Protein AF-A0A847DSP2-F1 (afdb_monomer_lite)

Foldseek 3Di:
DDDDDDDDDPDPPPPPDPPCPPPPDDDDPPDDDPDDPVVVVVVVVVCVVVVNDDDPPDPDPPVPRDDDDDPDDPVVVVVVVVVCVVVVVDDPPPPPPDDDPVVVVVVVVVVVVPPPDD

Secondary structure (DSSP, 8-state):
------------------------PPP-------S-HHHHHHHHHHHHHTT-SPPTT-----TTPPPPPPSS-HHHHHHHHHHHHHTT-------------HHHHHHHHHHHHSS---

Radius of gyration: 29.97 Å; chains: 1; bounding box: 91×5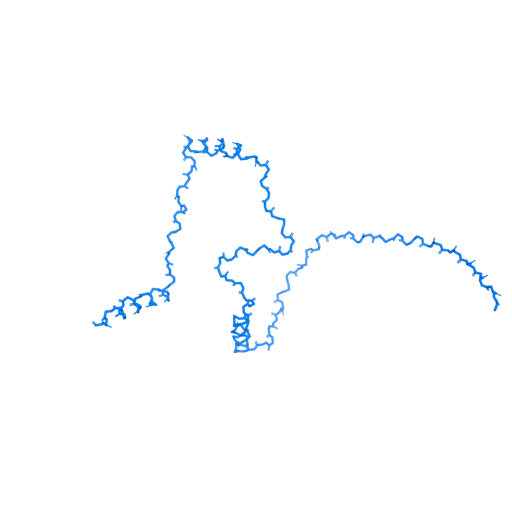4×52 Å

pLDDT: mean 70.97, std 17.53, range [35.81, 96.44]

Structure (mmCIF, N/CA/C/O backbone):
data_AF-A0A847DSP2-F1
#
_entry.id   AF-A0A847DSP2-F1
#
loop_
_atom_site.group_PDB
_atom_site.id
_atom_site.type_symbol
_atom_site.label_atom_id
_atom_site.label_alt_id
_atom_site.label_comp_id
_atom_site.label_asym_id
_atom_site.label_entity_id
_atom_site.label_seq_id
_atom_site.pdbx_PDB_ins_code
_atom_site.Cartn_x
_atom_site.Cartn_y
_atom_site.Cartn_z
_atom_site.occupancy
_atom_site.B_iso_or_equiv
_atom_site.auth_seq_id
_atom_site.auth_comp_id
_atom_site.auth_asym_id
_atom_site.auth_atom_id
_atom_site.pdbx_PDB_model_num
ATOM 1 N N . MET A 1 1 ? -61.237 -9.492 -20.340 1.00 35.81 1 MET A N 1
ATOM 2 C CA . MET A 1 1 ? -61.090 -9.392 -21.809 1.00 35.81 1 MET A CA 1
ATOM 3 C C . MET A 1 1 ? -60.628 -7.977 -22.138 1.00 35.81 1 MET A C 1
ATOM 5 O O . MET A 1 1 ? -61.313 -7.077 -21.692 1.00 35.81 1 MET A O 1
ATOM 9 N N . LYS A 1 2 ? -59.460 -7.858 -22.804 1.00 39.78 2 LYS A N 1
ATOM 10 C CA . LYS A 1 2 ? -58.883 -6.770 -23.648 1.00 39.78 2 LYS A CA 1
ATOM 11 C C . LYS A 1 2 ? -59.365 -5.323 -23.379 1.00 39.78 2 LYS A C 1
ATOM 13 O O . LYS A 1 2 ? -60.558 -5.089 -23.418 1.00 39.78 2 LYS A O 1
ATOM 18 N N . SER A 1 3 ? -58.517 -4.317 -23.142 1.00 40.38 3 SER A N 1
ATOM 19 C CA . SER A 1 3 ? -57.449 -3.784 -24.025 1.00 40.38 3 SER A CA 1
ATOM 20 C C . SER A 1 3 ? -56.572 -2.787 -23.234 1.00 40.38 3 SER A C 1
ATOM 22 O O . SER A 1 3 ? -57.112 -1.908 -22.574 1.00 40.38 3 SER A O 1
ATOM 24 N N . ILE A 1 4 ? -55.254 -2.958 -23.092 1.00 48.03 4 ILE A N 1
ATOM 25 C CA . ILE A 1 4 ? -54.173 -2.431 -23.956 1.00 48.03 4 ILE A CA 1
ATOM 26 C C . ILE A 1 4 ? -54.480 -1.059 -24.579 1.00 48.03 4 ILE A C 1
ATOM 28 O O . ILE A 1 4 ? -55.178 -0.981 -25.585 1.00 48.03 4 ILE A O 1
ATOM 32 N N . ALA A 1 5 ? -53.850 -0.012 -24.044 1.00 46.50 5 ALA A N 1
ATOM 33 C CA . ALA A 1 5 ? -53.480 1.178 -24.802 1.00 46.50 5 ALA A CA 1
ATOM 34 C C . ALA A 1 5 ? -52.052 1.578 -24.403 1.00 46.50 5 ALA A C 1
ATOM 36 O O . ALA A 1 5 ? -51.804 2.052 -23.297 1.00 46.50 5 ALA A O 1
ATOM 37 N N . LEU A 1 6 ? -51.110 1.302 -25.308 1.00 42.44 6 LEU A N 1
ATOM 38 C CA . LEU A 1 6 ? -49.758 1.841 -25.292 1.00 42.44 6 LEU A CA 1
ATOM 39 C C . LEU A 1 6 ? -49.822 3.344 -25.588 1.00 42.44 6 LEU A C 1
ATOM 41 O O . LEU A 1 6 ? -50.365 3.737 -26.618 1.00 42.44 6 LEU A O 1
ATOM 45 N N . SER A 1 7 ? -49.143 4.158 -24.787 1.00 43.44 7 SER A N 1
ATOM 46 C CA . SER A 1 7 ? -48.523 5.386 -25.286 1.00 43.44 7 SER A CA 1
ATOM 4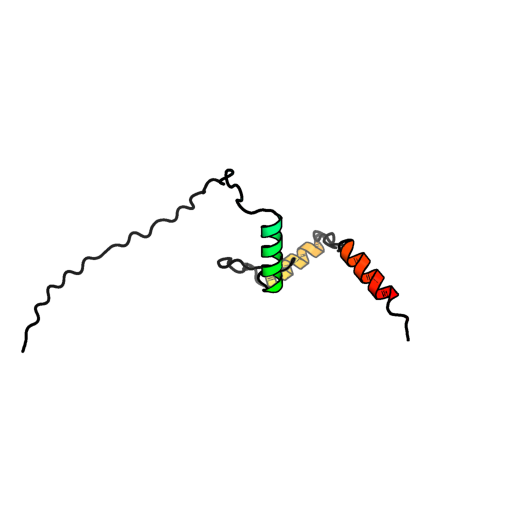7 C C . SER A 1 7 ? -47.041 5.346 -24.933 1.00 43.44 7 SER A C 1
ATOM 49 O O . SER A 1 7 ? -46.644 5.483 -23.777 1.00 43.44 7 SER A O 1
ATOM 51 N N . LEU A 1 8 ? -46.249 5.066 -25.963 1.00 48.03 8 LEU A N 1
ATOM 52 C CA . LEU A 1 8 ? -44.799 4.987 -25.974 1.00 48.03 8 LEU A CA 1
ATOM 53 C C . LEU A 1 8 ? -44.237 6.414 -26.061 1.00 48.03 8 LEU A C 1
ATOM 55 O O . LEU A 1 8 ? -44.275 7.029 -27.123 1.00 48.03 8 LEU A O 1
ATOM 59 N N . SER A 1 9 ? -43.707 6.943 -24.961 1.00 46.25 9 SER A N 1
ATOM 60 C CA . SER A 1 9 ? -42.847 8.129 -24.993 1.00 46.25 9 SER A CA 1
ATOM 61 C C . SER A 1 9 ? -41.468 7.721 -24.500 1.00 46.25 9 SER A C 1
ATOM 63 O O . SER A 1 9 ? -41.197 7.682 -23.303 1.00 46.25 9 SER A O 1
ATOM 65 N N . ALA A 1 10 ? -40.606 7.357 -25.449 1.00 56.00 10 ALA A N 1
ATOM 66 C CA . ALA A 1 10 ? -39.188 7.157 -25.205 1.00 56.00 10 ALA A CA 1
ATOM 67 C C . ALA A 1 10 ? -38.543 8.526 -24.946 1.00 56.00 10 ALA A C 1
ATOM 69 O O . ALA A 1 10 ? -38.163 9.236 -25.876 1.00 56.00 10 ALA A O 1
ATOM 70 N N . LEU A 1 11 ? -38.461 8.918 -23.676 1.00 46.28 11 LEU A N 1
ATOM 71 C CA . LEU A 1 11 ? -37.652 10.052 -23.256 1.00 46.28 11 LEU A CA 1
ATOM 72 C C . LEU A 1 11 ? -36.197 9.575 -23.196 1.00 46.28 11 LEU A C 1
ATOM 74 O O . LEU A 1 11 ? -35.820 8.839 -22.285 1.00 46.28 11 LEU A O 1
ATOM 78 N N . LEU A 1 12 ? -35.395 9.956 -24.194 1.00 52.62 12 LEU A N 1
ATOM 79 C CA . LEU A 1 12 ? -33.940 9.816 -24.143 1.00 52.62 12 LEU A CA 1
ATOM 80 C C . LEU A 1 12 ? -33.431 10.634 -22.949 1.00 52.62 12 LEU A C 1
ATOM 82 O O . LEU A 1 12 ? -33.258 11.848 -23.035 1.00 52.62 12 LEU A O 1
ATOM 86 N N . MET A 1 13 ? -33.199 9.970 -21.821 1.00 54.75 13 MET A N 1
ATOM 87 C CA . MET A 1 13 ? -32.365 10.522 -20.764 1.00 54.75 13 MET A CA 1
ATOM 88 C C . MET A 1 13 ? -30.922 10.424 -21.243 1.00 54.75 13 MET A C 1
ATOM 90 O O . MET A 1 13 ? -30.269 9.395 -21.089 1.00 54.75 13 MET A O 1
ATOM 94 N N . THR A 1 14 ? -30.435 11.501 -21.859 1.00 60.06 14 THR A N 1
ATOM 95 C CA . THR A 1 14 ? -28.998 11.760 -21.934 1.00 60.06 14 THR A CA 1
ATOM 96 C C . THR A 1 14 ? -28.500 11.839 -20.498 1.00 60.06 14 THR A C 1
ATOM 98 O O . THR A 1 14 ? -28.642 12.857 -19.824 1.00 60.06 14 THR A O 1
ATOM 101 N N . THR A 1 15 ? -27.954 10.736 -19.998 1.00 64.38 15 THR A N 1
ATOM 102 C CA . THR A 1 15 ? -27.152 10.754 -18.784 1.00 64.38 15 THR A CA 1
ATOM 103 C C . THR A 1 15 ? -25.857 11.459 -19.152 1.00 64.38 15 THR A C 1
ATOM 105 O O . THR A 1 15 ? -24.968 10.859 -19.759 1.00 64.38 15 THR A O 1
ATOM 108 N N . ALA A 1 16 ? -25.769 12.754 -18.855 1.00 57.00 16 ALA A N 1
ATOM 109 C CA . ALA A 1 16 ? -24.486 13.433 -18.845 1.00 57.00 16 ALA A CA 1
ATOM 110 C C . ALA A 1 16 ? -23.591 12.666 -17.863 1.00 57.00 16 ALA A C 1
ATOM 112 O O . ALA A 1 16 ? -23.893 12.592 -16.672 1.00 57.00 16 ALA A O 1
ATOM 113 N N . LEU A 1 17 ? -22.542 12.023 -18.378 1.00 63.19 17 LEU A N 1
ATOM 114 C CA . LEU A 1 17 ? -21.499 11.453 -17.536 1.00 63.19 17 LEU A CA 1
ATOM 115 C C . LEU A 1 17 ? -20.930 12.617 -16.714 1.00 63.19 17 LEU A C 1
ATOM 117 O O . LEU A 1 17 ? -20.529 13.614 -17.323 1.00 63.19 17 LEU A O 1
ATOM 121 N N . PRO A 1 18 ? -20.910 12.558 -15.371 1.00 60.03 18 PRO A N 1
ATOM 122 C CA . PRO A 1 18 ? -20.168 13.548 -14.619 1.00 60.03 18 PRO A CA 1
ATOM 123 C C . PRO A 1 18 ? -18.704 13.414 -15.032 1.00 60.03 18 PRO A C 1
ATOM 125 O O . PRO A 1 18 ? -18.091 12.356 -14.886 1.00 60.03 18 PRO A O 1
ATOM 128 N N . SER A 1 19 ? -18.155 14.484 -15.596 1.00 59.41 19 SER A N 1
ATOM 129 C CA . SER A 1 19 ? -16.719 14.642 -15.749 1.00 59.41 19 SER A CA 1
ATOM 130 C C . SER A 1 19 ? -16.110 14.535 -14.353 1.00 59.41 19 SER A C 1
ATOM 132 O O . SER A 1 19 ? -16.250 15.459 -13.555 1.00 59.41 19 SER A O 1
ATOM 134 N N . VAL A 1 20 ? -15.455 13.418 -14.033 1.00 62.69 20 VAL A N 1
ATOM 135 C CA . VAL A 1 20 ? -14.575 13.352 -12.863 1.00 62.69 20 VAL A CA 1
ATOM 136 C C . VAL A 1 20 ? -13.334 14.162 -13.226 1.00 62.69 20 VAL A C 1
ATOM 138 O O . VAL A 1 20 ? -12.327 13.633 -13.690 1.00 62.69 20 VAL A O 1
ATOM 141 N N . ALA A 1 21 ? -13.435 15.485 -13.097 1.00 63.94 21 ALA A N 1
ATOM 142 C CA . ALA A 1 21 ? -12.257 16.294 -12.850 1.00 63.94 21 ALA A CA 1
ATOM 143 C C . ALA A 1 21 ? -11.720 15.817 -11.499 1.00 63.94 21 ALA A C 1
ATOM 145 O O . ALA A 1 21 ? -12.491 15.737 -10.545 1.00 63.94 21 ALA A O 1
ATOM 146 N N . GLY A 1 22 ? -10.448 15.420 -11.433 1.00 57.94 22 GLY A N 1
ATOM 147 C CA . GLY A 1 22 ? -9.818 15.039 -10.174 1.00 57.94 22 GLY A CA 1
ATOM 148 C C . GLY A 1 22 ? -9.887 16.218 -9.211 1.00 57.94 22 GLY A C 1
ATOM 149 O O . GLY A 1 22 ? -9.072 17.133 -9.297 1.00 57.94 22 GLY A O 1
ATOM 150 N N . GLU A 1 23 ? -10.904 16.231 -8.355 1.00 67.38 23 GLU A N 1
ATOM 151 C CA . GLU A 1 23 ? -11.031 17.200 -7.283 1.00 67.38 23 GLU A CA 1
ATOM 152 C C . GLU A 1 23 ? -9.891 16.920 -6.312 1.00 67.38 23 GLU A C 1
ATOM 154 O O . GLU A 1 23 ? -9.789 15.837 -5.732 1.00 67.38 23 GLU A O 1
ATOM 159 N N . ILE A 1 24 ? -8.984 17.886 -6.186 1.00 72.38 24 ILE A N 1
ATOM 160 C CA . ILE A 1 24 ? -7.990 17.875 -5.122 1.00 72.38 24 ILE A CA 1
ATOM 161 C C . ILE A 1 24 ? -8.773 18.157 -3.843 1.00 72.38 24 ILE A C 1
ATOM 163 O O . ILE A 1 24 ? -9.018 19.314 -3.505 1.00 72.38 24 ILE A O 1
ATOM 167 N N . VAL A 1 25 ? -9.214 17.091 -3.174 1.00 78.38 25 VAL A N 1
ATOM 168 C CA . VAL A 1 25 ? -9.824 17.178 -1.848 1.00 78.38 25 VAL A CA 1
ATOM 169 C C . VAL A 1 25 ? -8.739 17.685 -0.895 1.00 78.38 25 VAL A C 1
ATOM 171 O O . VAL A 1 25 ? -7.697 17.031 -0.770 1.00 78.38 25 VAL A O 1
ATOM 174 N N . PRO A 1 26 ? -8.921 18.853 -0.254 1.00 79.69 26 PRO A N 1
ATOM 175 C CA . PRO A 1 26 ? -7.980 19.340 0.741 1.00 79.69 26 PRO A CA 1
ATOM 176 C C . PRO A 1 26 ? -7.835 18.309 1.860 1.00 79.69 26 PRO A C 1
ATOM 178 O O . PRO A 1 26 ? -8.822 17.721 2.301 1.00 79.69 26 PRO A O 1
ATOM 181 N N . PHE A 1 27 ? -6.605 18.081 2.313 1.00 79.88 27 PHE A N 1
ATOM 182 C CA . PHE A 1 27 ? -6.365 17.232 3.474 1.00 79.88 27 PHE A CA 1
ATOM 183 C C . PHE A 1 27 ? -7.016 17.873 4.707 1.00 79.88 27 PHE A C 1
ATOM 185 O O . PHE A 1 27 ? -6.689 19.009 5.047 1.00 79.88 27 PHE A O 1
ATOM 192 N N . ASP A 1 28 ? -7.937 17.153 5.348 1.00 83.62 28 ASP A N 1
ATOM 193 C CA . ASP A 1 28 ? -8.570 17.585 6.593 1.00 83.62 28 ASP A CA 1
ATOM 194 C C . ASP A 1 28 ? -7.630 17.298 7.773 1.00 83.62 28 ASP A C 1
ATOM 196 O O . ASP A 1 28 ? -7.389 16.142 8.130 1.00 83.62 28 ASP A O 1
ATOM 200 N N . ASP A 1 29 ? -7.074 18.355 8.365 1.00 83.31 29 ASP A N 1
ATOM 201 C CA . ASP A 1 29 ? -6.192 18.276 9.531 1.00 83.31 29 ASP A CA 1
ATOM 202 C C . ASP A 1 29 ? -6.953 18.316 10.871 1.00 83.31 29 ASP A C 1
ATOM 204 O O . ASP A 1 29 ? -6.339 18.197 11.935 1.00 83.31 29 ASP A O 1
ATOM 208 N N . HIS A 1 30 ? -8.286 18.423 10.843 1.00 86.19 30 HIS A N 1
ATOM 209 C CA . HIS A 1 30 ? -9.130 18.514 12.035 1.00 86.19 30 HIS A CA 1
ATOM 210 C C . HIS A 1 30 ? -9.640 17.162 12.544 1.00 86.19 30 HIS A C 1
ATOM 212 O O . HIS A 1 30 ? -10.391 17.111 13.524 1.00 86.19 30 HIS A O 1
ATOM 218 N N . PHE A 1 31 ? -9.234 16.048 11.931 1.00 86.44 31 PHE A N 1
ATOM 219 C CA . PHE A 1 31 ? -9.616 14.728 12.419 1.00 86.44 31 PHE A CA 1
ATOM 220 C C . PHE A 1 31 ? -9.016 14.448 13.807 1.00 86.44 31 PHE A C 1
ATOM 222 O O . PHE A 1 31 ? -7.803 14.323 13.980 1.00 86.44 31 PHE A O 1
ATOM 229 N N . VAL A 1 32 ? -9.889 14.266 14.799 1.00 88.06 32 VAL A N 1
ATOM 230 C CA . VAL A 1 32 ? -9.521 13.817 16.146 1.00 88.06 32 VAL A CA 1
ATOM 231 C C . VAL A 1 32 ? -10.168 12.462 16.408 1.00 88.06 32 VAL A C 1
ATOM 233 O O . VAL A 1 32 ? -11.388 12.318 16.356 1.00 88.06 32 VAL A O 1
ATOM 236 N N . SER A 1 33 ? -9.348 11.454 16.715 1.00 87.50 33 SER A N 1
ATOM 237 C CA . SER A 1 33 ? -9.845 10.126 17.085 1.00 87.50 33 SER A CA 1
ATOM 238 C C . SER A 1 33 ? -10.641 10.185 18.390 1.00 87.50 33 SER A C 1
ATOM 240 O O . SER A 1 33 ? -10.182 10.741 19.386 1.00 87.50 33 SER A O 1
ATOM 242 N N . THR A 1 34 ? -11.805 9.538 18.410 1.00 94.88 34 THR A N 1
ATOM 243 C CA . THR A 1 34 ? -12.625 9.348 19.618 1.00 94.88 34 THR A CA 1
ATOM 244 C C . THR A 1 34 ? -12.247 8.091 20.406 1.00 94.88 34 THR A C 1
ATOM 246 O O . THR A 1 34 ? -12.767 7.876 21.499 1.00 94.88 34 THR A O 1
ATOM 249 N N . ARG A 1 35 ? -11.348 7.251 19.869 1.00 95.00 35 ARG A N 1
ATOM 250 C CA . ARG A 1 35 ? -10.904 5.997 20.492 1.00 95.00 35 ARG A CA 1
ATOM 251 C C . ARG A 1 35 ? -9.677 6.205 21.363 1.00 95.00 35 ARG A C 1
ATOM 253 O O . ARG A 1 35 ? -8.727 6.896 20.987 1.00 95.00 35 ARG A O 1
ATOM 260 N N . THR A 1 36 ? -9.658 5.520 22.498 1.00 96.38 36 THR A N 1
ATOM 261 C CA . THR A 1 36 ? -8.475 5.421 23.349 1.00 96.38 36 THR A CA 1
ATOM 262 C C . THR A 1 36 ? -7.400 4.562 22.686 1.00 96.38 36 THR A C 1
ATOM 264 O O . THR A 1 36 ? -7.673 3.671 21.879 1.00 96.38 36 THR A O 1
ATOM 267 N N . ARG A 1 37 ? -6.141 4.768 23.085 1.00 94.31 37 ARG A N 1
ATOM 268 C CA . ARG A 1 37 ? -5.026 3.942 22.603 1.00 94.31 37 ARG A CA 1
ATOM 269 C C . ARG A 1 37 ? -5.229 2.456 22.914 1.00 94.31 37 ARG A C 1
ATOM 271 O O . ARG A 1 37 ? -4.864 1.622 22.097 1.00 94.31 37 ARG A O 1
ATOM 278 N N . ALA A 1 38 ? -5.806 2.132 24.072 1.00 95.44 38 ALA A N 1
ATOM 279 C CA . ALA A 1 38 ? -6.068 0.751 24.473 1.00 95.44 38 ALA A CA 1
ATOM 280 C C . ALA A 1 38 ? -7.063 0.063 23.526 1.00 95.44 38 ALA A C 1
ATOM 282 O O . ALA A 1 38 ? -6.814 -1.058 23.090 1.00 95.44 38 ALA A O 1
ATOM 283 N N . GLU A 1 39 ? -8.138 0.756 23.153 1.00 95.44 39 GLU A N 1
ATOM 284 C CA . GLU A 1 39 ? -9.133 0.242 22.206 1.00 95.44 39 GLU A CA 1
ATOM 285 C C . GLU A 1 39 ? -8.535 0.031 20.816 1.00 95.44 39 GLU A C 1
ATOM 287 O O . GLU A 1 39 ? -8.738 -1.023 20.220 1.00 95.44 39 GLU A O 1
ATOM 292 N N . VAL A 1 40 ? -7.735 0.984 20.325 1.00 96.44 40 VAL A N 1
ATOM 293 C CA . VAL A 1 40 ? -7.053 0.843 19.028 1.00 96.44 40 VAL A CA 1
ATOM 294 C C . VAL A 1 40 ? -6.111 -0.364 19.035 1.00 96.44 40 VAL A C 1
ATOM 296 O O . VAL A 1 40 ? -6.087 -1.132 18.080 1.00 96.44 40 VAL A O 1
ATOM 299 N N . MET A 1 41 ? -5.355 -0.581 20.115 1.00 95.19 41 MET A N 1
ATOM 300 C CA . MET A 1 41 ? -4.463 -1.744 20.211 1.00 95.19 41 MET A CA 1
ATOM 301 C C . MET A 1 41 ? -5.235 -3.069 20.237 1.00 95.19 41 MET A C 1
ATOM 303 O O . MET A 1 41 ? -4.792 -4.041 19.626 1.00 95.19 41 MET A O 1
ATOM 307 N N . ALA A 1 42 ? -6.385 -3.112 20.913 1.00 95.50 42 ALA A N 1
ATOM 308 C CA . ALA A 1 42 ? -7.244 -4.293 20.925 1.00 95.50 42 ALA A CA 1
ATOM 309 C C . ALA A 1 42 ? -7.801 -4.603 19.524 1.00 95.50 42 ALA A C 1
ATOM 311 O O . ALA A 1 42 ? -7.797 -5.757 19.100 1.00 95.50 42 ALA A O 1
ATOM 312 N N . GLU A 1 43 ? -8.219 -3.575 18.785 1.00 94.25 43 GLU A N 1
ATOM 313 C CA . GLU A 1 43 ? -8.735 -3.701 17.419 1.00 94.25 43 GLU A CA 1
ATOM 314 C C . GLU A 1 43 ? -7.650 -4.161 16.437 1.00 94.25 43 GLU A C 1
ATOM 316 O O . GLU A 1 43 ? -7.870 -5.087 15.657 1.00 94.25 43 GLU A O 1
ATOM 321 N N . VAL A 1 44 ? -6.440 -3.605 16.543 1.00 94.50 44 VAL A N 1
ATOM 322 C CA . VAL A 1 44 ? -5.284 -4.051 15.750 1.00 94.50 44 VAL A CA 1
ATOM 323 C C . VAL A 1 44 ? -4.941 -5.513 16.052 1.00 94.50 44 VAL A C 1
ATOM 325 O O . VAL A 1 44 ? -4.698 -6.286 15.127 1.00 94.50 44 VAL A O 1
ATOM 328 N N . ALA A 1 45 ? -4.953 -5.928 17.322 1.00 93.31 45 ALA A N 1
ATOM 329 C CA . ALA A 1 45 ? -4.691 -7.318 17.695 1.00 93.31 45 ALA A CA 1
ATOM 330 C C . ALA A 1 45 ? -5.761 -8.280 17.146 1.00 93.31 45 ALA A C 1
ATOM 332 O O . ALA A 1 45 ? -5.424 -9.358 16.655 1.00 93.31 45 ALA A O 1
ATOM 333 N N . ALA A 1 46 ? -7.035 -7.881 17.183 1.00 94.31 46 ALA A N 1
ATOM 334 C CA . ALA A 1 46 ? -8.132 -8.653 16.608 1.00 94.31 46 ALA A CA 1
ATOM 335 C C . ALA A 1 46 ? -8.008 -8.776 15.079 1.00 94.31 46 ALA A C 1
ATOM 337 O O . ALA A 1 46 ? -8.117 -9.880 14.548 1.00 94.31 46 ALA A O 1
ATOM 338 N N . ALA A 1 47 ? -7.706 -7.677 14.381 1.00 91.69 47 ALA A N 1
ATOM 339 C CA . ALA A 1 47 ? -7.492 -7.673 12.934 1.00 91.69 47 ALA A CA 1
ATOM 340 C C . ALA A 1 47 ? -6.288 -8.538 12.526 1.00 91.69 47 ALA A C 1
ATOM 342 O O . ALA A 1 47 ? -6.350 -9.268 11.535 1.00 91.69 47 ALA A O 1
ATOM 343 N N . ALA A 1 48 ? -5.211 -8.514 13.318 1.00 88.25 48 ALA A N 1
ATOM 344 C CA . ALA A 1 48 ? -4.056 -9.383 13.117 1.00 88.25 48 ALA A CA 1
ATOM 345 C C . ALA A 1 48 ? -4.436 -10.866 13.258 1.00 88.25 48 ALA A C 1
ATOM 347 O O . ALA A 1 48 ? -4.098 -11.673 12.394 1.00 88.25 48 ALA A O 1
ATOM 348 N N . ALA A 1 49 ? -5.179 -11.224 14.311 1.00 90.81 49 ALA A N 1
ATOM 349 C CA . ALA A 1 49 ? -5.649 -12.593 14.534 1.00 90.81 49 ALA A CA 1
ATOM 350 C C . ALA A 1 49 ? -6.625 -13.069 13.444 1.00 90.81 49 ALA A C 1
ATOM 352 O O . ALA A 1 49 ? -6.641 -14.250 13.102 1.00 90.81 49 ALA A O 1
ATOM 353 N N . ALA A 1 50 ? -7.408 -12.151 12.876 1.00 92.50 50 ALA A N 1
ATOM 354 C CA . ALA A 1 50 ? -8.315 -12.410 11.764 1.00 92.50 50 ALA A CA 1
ATOM 355 C C . ALA A 1 50 ? -7.620 -12.444 10.387 1.00 92.50 50 ALA A C 1
ATOM 357 O O . ALA A 1 50 ? -8.288 -12.685 9.384 1.00 92.50 50 ALA A O 1
ATOM 358 N N . GLY A 1 51 ? -6.305 -12.191 10.314 1.00 87.31 51 GLY A N 1
ATOM 359 C CA . GLY A 1 51 ? -5.560 -12.156 9.052 1.00 87.31 51 GLY A CA 1
ATOM 360 C C . GLY A 1 51 ? -5.946 -10.989 8.138 1.00 87.31 51 GLY A C 1
ATOM 361 O O . GLY A 1 51 ? -5.805 -11.086 6.925 1.00 87.31 51 GLY A O 1
ATOM 362 N N . GLN A 1 52 ? -6.468 -9.900 8.704 1.00 86.56 52 GLN A N 1
ATOM 363 C CA . GLN A 1 52 ? -6.946 -8.727 7.961 1.00 86.56 52 GLN A CA 1
ATOM 364 C C . GLN A 1 52 ? -5.862 -7.661 7.753 1.00 86.56 52 GLN A C 1
ATOM 366 O O . GLN A 1 52 ? -6.104 -6.659 7.083 1.00 86.56 52 GLN A O 1
ATOM 371 N N . LEU A 1 53 ? -4.685 -7.841 8.356 1.00 83.62 53 LEU A N 1
ATOM 372 C CA . LEU A 1 53 ? -3.558 -6.925 8.218 1.00 83.62 53 LEU A CA 1
ATOM 373 C C . LEU A 1 53 ? -2.584 -7.448 7.167 1.00 83.62 53 LEU A C 1
ATOM 375 O O . LEU A 1 53 ? -2.148 -8.596 7.245 1.00 83.62 53 LEU A O 1
ATOM 379 N N . TYR A 1 54 ? -2.199 -6.576 6.238 1.00 80.38 54 TYR A N 1
ATOM 380 C CA . TYR A 1 54 ? -1.121 -6.862 5.300 1.00 80.38 54 TYR A CA 1
ATOM 381 C C . TYR A 1 54 ? 0.203 -7.031 6.037 1.00 80.38 54 TYR A C 1
ATOM 383 O O . TYR A 1 54 ? 0.504 -6.326 7.009 1.00 80.38 54 TYR A O 1
ATOM 391 N N . THR A 1 55 ? 1.011 -7.967 5.557 1.00 73.38 55 THR A N 1
ATOM 392 C CA . THR A 1 55 ? 2.339 -8.206 6.122 1.00 73.38 55 THR A CA 1
ATOM 393 C C . THR A 1 55 ? 3.363 -7.243 5.525 1.00 73.38 55 THR A C 1
ATOM 395 O O . THR A 1 55 ? 3.284 -6.856 4.361 1.00 73.38 55 THR A O 1
ATOM 398 N N . GLN A 1 56 ? 4.347 -6.814 6.322 1.00 64.94 56 GLN A N 1
ATOM 399 C CA . GLN A 1 56 ? 5.427 -5.975 5.794 1.00 64.94 56 GLN A CA 1
ATOM 400 C C . GLN A 1 56 ? 6.178 -6.719 4.681 1.00 64.94 56 GLN A C 1
ATOM 402 O O . GLN A 1 56 ? 6.668 -7.825 4.902 1.00 64.94 56 GLN A O 1
ATOM 407 N N . GLY A 1 57 ? 6.284 -6.090 3.509 1.00 59.81 57 GLY A N 1
ATOM 408 C CA . GLY A 1 57 ? 6.897 -6.676 2.311 1.00 59.81 57 GLY A CA 1
ATOM 409 C C . GLY A 1 57 ? 5.904 -7.337 1.351 1.00 59.81 57 GLY A C 1
ATOM 410 O O . GLY A 1 57 ? 6.308 -7.792 0.283 1.00 59.81 57 GLY A O 1
ATOM 411 N N . GLU A 1 58 ? 4.617 -7.366 1.691 1.00 65.25 58 GLU A N 1
ATOM 412 C CA . GLU A 1 58 ? 3.570 -7.782 0.767 1.00 65.25 58 GLU A CA 1
ATOM 413 C C . GLU A 1 58 ? 3.369 -6.704 -0.305 1.00 65.25 58 GLU A C 1
ATOM 415 O O . GLU A 1 58 ? 3.042 -5.554 -0.004 1.00 65.25 58 GLU A O 1
ATOM 420 N N . ILE A 1 59 ? 3.593 -7.064 -1.572 1.00 61.09 59 ILE A N 1
ATOM 421 C CA . ILE A 1 59 ? 3.245 -6.203 -2.704 1.00 61.09 59 ILE A CA 1
ATOM 422 C C . ILE A 1 59 ? 1.723 -6.251 -2.838 1.00 61.09 59 ILE A C 1
ATOM 424 O O . ILE A 1 59 ? 1.167 -7.127 -3.501 1.00 61.09 59 ILE A O 1
ATOM 428 N N . VAL A 1 60 ? 1.049 -5.318 -2.174 1.00 60.00 60 VAL A N 1
ATOM 429 C CA . VAL A 1 60 ? -0.390 -5.120 -2.320 1.00 60.00 60 VAL A CA 1
ATOM 430 C C . VAL A 1 60 ? -0.607 -4.332 -3.605 1.00 60.00 60 VAL A C 1
ATOM 432 O O . VAL A 1 60 ? -0.315 -3.141 -3.667 1.00 60.00 60 VAL A O 1
ATOM 435 N N . SER A 1 61 ? -1.099 -4.996 -4.651 1.00 59.66 61 SER A N 1
ATOM 436 C CA . SER A 1 61 ? -1.704 -4.275 -5.772 1.00 59.66 61 SER A CA 1
ATOM 437 C C . SER A 1 61 ? -2.980 -3.640 -5.236 1.00 59.66 61 SER A C 1
ATOM 439 O O . SER A 1 61 ? -3.892 -4.373 -4.836 1.00 59.66 61 SER A O 1
ATOM 441 N N . TYR A 1 62 ? -3.069 -2.309 -5.196 1.00 57.47 62 TYR A N 1
ATOM 442 C CA . TYR A 1 62 ? -4.335 -1.693 -4.820 1.00 57.47 62 TYR A CA 1
ATOM 443 C C . TYR A 1 62 ? -5.392 -2.055 -5.873 1.00 57.47 62 TYR A C 1
ATOM 445 O O . TYR A 1 62 ? -5.073 -2.141 -7.066 1.00 57.47 62 TYR A O 1
ATOM 453 N N . PRO A 1 63 ? -6.653 -2.299 -5.476 1.00 61.75 63 PRO A N 1
ATOM 454 C CA . PRO A 1 63 ? -7.734 -2.486 -6.432 1.00 61.75 63 PRO A CA 1
ATOM 455 C C . PRO A 1 63 ? -7.823 -1.253 -7.341 1.00 61.75 63 PRO A C 1
ATOM 457 O O . PRO A 1 63 ? -8.197 -0.175 -6.888 1.00 61.75 63 PRO A O 1
ATOM 460 N N . GLY A 1 64 ? -7.450 -1.409 -8.614 1.00 63.72 64 GLY A N 1
ATOM 461 C CA . GLY A 1 64 ? -7.393 -0.316 -9.591 1.00 63.72 64 GLY A CA 1
ATOM 462 C C . GLY A 1 64 ? -5.989 0.047 -10.077 1.00 63.72 64 GLY A C 1
ATOM 463 O O . GLY A 1 64 ? -5.885 0.737 -11.090 1.00 63.72 64 GLY A O 1
ATOM 464 N N . ASP A 1 65 ? -4.929 -0.462 -9.444 1.00 68.38 65 ASP A N 1
ATOM 465 C CA . ASP A 1 65 ? -3.577 -0.289 -9.967 1.00 68.38 65 ASP A CA 1
ATOM 466 C C . ASP A 1 65 ? -3.426 -1.090 -11.268 1.00 68.38 65 ASP A C 1
ATOM 468 O O . ASP A 1 65 ? -3.584 -2.319 -11.271 1.00 68.38 65 ASP A O 1
ATOM 472 N N . PRO A 1 66 ? -3.124 -0.442 -12.407 1.00 64.12 66 PRO A N 1
ATOM 473 C CA . PRO A 1 66 ? -2.737 -1.182 -13.589 1.00 64.12 66 PRO A CA 1
ATOM 474 C C . PRO A 1 66 ? -1.432 -1.909 -13.269 1.00 64.12 66 PRO A C 1
ATOM 476 O O . PRO A 1 66 ? -0.455 -1.284 -12.861 1.00 64.12 66 PRO A O 1
ATOM 479 N N . ALA A 1 67 ? -1.400 -3.227 -13.489 1.00 67.75 67 ALA A N 1
ATOM 480 C CA . ALA A 1 67 ? -0.150 -3.975 -13.424 1.00 67.75 67 ALA A CA 1
ATOM 481 C C . ALA A 1 67 ? 0.910 -3.223 -14.251 1.00 67.75 67 ALA A C 1
ATOM 483 O O . ALA A 1 67 ? 0.614 -2.886 -15.406 1.00 67.75 67 ALA A O 1
ATOM 484 N N . PRO A 1 68 ? 2.100 -2.924 -13.697 1.00 64.25 68 PRO A N 1
ATOM 485 C CA . PRO A 1 68 ? 3.123 -2.198 -14.432 1.00 64.25 68 PRO A CA 1
ATOM 486 C C . PRO A 1 68 ? 3.459 -2.986 -15.698 1.00 64.25 68 PRO A C 1
ATOM 488 O O . PRO A 1 68 ? 3.915 -4.128 -15.640 1.00 64.25 68 PRO A O 1
ATOM 491 N N . ARG A 1 69 ? 3.180 -2.395 -16.862 1.00 72.25 69 ARG A N 1
ATOM 492 C CA . ARG A 1 69 ? 3.510 -2.988 -18.159 1.00 72.25 69 ARG A CA 1
ATOM 493 C C . ARG A 1 69 ? 4.731 -2.272 -18.698 1.00 72.25 69 ARG A C 1
ATOM 495 O O . ARG A 1 69 ? 4.684 -1.073 -18.953 1.00 72.25 69 ARG A O 1
ATOM 502 N N . SER A 1 70 ? 5.814 -3.015 -18.883 1.00 77.25 70 SER A N 1
ATOM 503 C CA . SER A 1 70 ? 6.931 -2.523 -19.681 1.00 77.25 70 SER A CA 1
ATOM 504 C C . SER A 1 70 ? 6.460 -2.323 -21.121 1.00 77.25 70 SER A C 1
ATOM 506 O O . SER A 1 70 ? 5.783 -3.188 -21.677 1.00 77.25 70 SER A O 1
ATOM 508 N N . MET A 1 71 ? 6.839 -1.200 -21.731 1.00 84.12 71 MET A N 1
ATOM 509 C CA . MET A 1 71 ? 6.688 -1.001 -23.177 1.00 84.12 71 MET A CA 1
ATOM 510 C C . MET A 1 71 ? 7.801 -1.700 -23.971 1.00 84.12 71 MET A C 1
ATOM 512 O O . MET A 1 71 ? 7.716 -1.770 -25.192 1.00 84.12 71 MET A O 1
ATOM 516 N N . LEU A 1 72 ? 8.826 -2.221 -23.285 1.00 86.88 72 LEU A N 1
ATOM 517 C CA . LEU A 1 72 ? 9.960 -2.907 -23.891 1.00 86.88 72 LEU A CA 1
ATOM 518 C C . LEU A 1 72 ? 9.718 -4.410 -23.978 1.00 86.88 72 LEU A C 1
ATOM 520 O O . LEU A 1 72 ? 9.317 -5.066 -23.009 1.00 86.88 72 LEU A O 1
ATOM 524 N N . THR A 1 73 ? 10.063 -4.966 -25.130 1.00 90.25 73 THR A N 1
ATOM 525 C CA . THR A 1 73 ? 10.242 -6.399 -25.317 1.00 90.25 73 THR A CA 1
ATOM 526 C C . THR A 1 73 ? 11.415 -6.903 -24.478 1.00 90.25 73 THR A C 1
ATOM 528 O O . THR A 1 73 ? 12.354 -6.179 -24.142 1.00 90.25 73 THR A O 1
ATOM 531 N N . ARG A 1 74 ? 11.415 -8.205 -24.180 1.00 89.69 74 ARG A N 1
ATOM 532 C CA . ARG A 1 74 ? 12.539 -8.847 -23.488 1.00 89.69 74 ARG A CA 1
ATOM 533 C C . ARG A 1 74 ? 13.869 -8.647 -24.225 1.00 89.69 74 ARG A C 1
ATOM 535 O O . ARG A 1 74 ? 14.895 -8.526 -23.571 1.00 89.69 74 ARG A O 1
ATOM 542 N N . ALA A 1 75 ? 13.851 -8.617 -25.558 1.00 91.88 75 ALA A N 1
ATOM 543 C CA . ALA A 1 75 ? 15.051 -8.412 -26.366 1.00 91.88 75 ALA A CA 1
ATOM 544 C C . ALA A 1 75 ? 15.647 -7.012 -26.156 1.00 91.88 75 ALA A C 1
ATOM 546 O O . ALA A 1 75 ? 16.850 -6.887 -25.945 1.00 91.88 75 ALA A O 1
ATOM 547 N N . GLU A 1 76 ? 14.804 -5.979 -26.134 1.00 90.75 76 GLU A N 1
ATOM 548 C CA . GLU A 1 76 ? 15.229 -4.595 -25.889 1.00 90.75 76 GLU A CA 1
ATOM 549 C C . GLU A 1 76 ? 15.786 -4.418 -24.476 1.00 90.75 76 GLU A C 1
ATOM 551 O O . GLU A 1 76 ? 16.847 -3.826 -24.308 1.00 90.75 76 GLU A O 1
ATOM 556 N N . VAL A 1 77 ? 15.143 -5.016 -23.468 1.00 93.44 77 VAL A N 1
ATOM 557 C CA . VAL A 1 77 ? 15.654 -4.997 -22.086 1.00 93.44 77 VAL A CA 1
ATOM 558 C C . VAL A 1 77 ? 17.036 -5.649 -21.986 1.00 93.44 77 VAL A C 1
ATOM 560 O O . VAL A 1 77 ? 17.903 -5.151 -21.274 1.00 9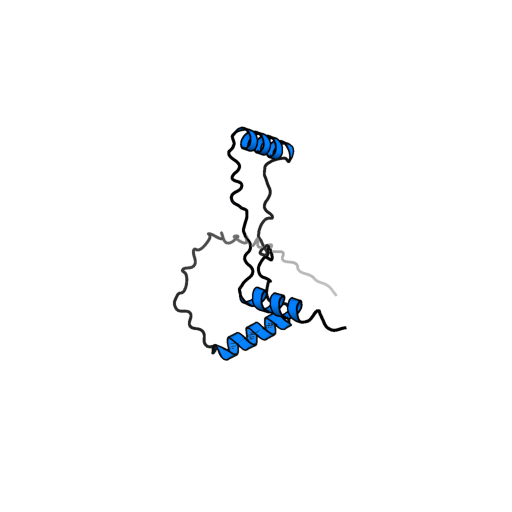3.44 77 VAL A O 1
ATOM 563 N N . MET A 1 78 ? 17.271 -6.755 -22.695 1.00 92.69 78 MET A N 1
ATOM 564 C CA . MET A 1 78 ? 18.577 -7.428 -22.678 1.00 92.69 78 MET A CA 1
ATOM 565 C C . MET A 1 78 ? 19.657 -6.611 -23.393 1.00 92.69 78 MET A C 1
ATOM 567 O O . MET A 1 78 ? 20.795 -6.573 -22.927 1.00 92.69 78 MET A O 1
ATOM 571 N N . ALA A 1 79 ? 19.309 -5.936 -24.492 1.00 92.81 79 ALA A N 1
ATOM 572 C CA . ALA A 1 79 ? 20.223 -5.034 -25.189 1.00 92.81 79 ALA A CA 1
ATOM 573 C C . ALA A 1 79 ? 20.602 -3.827 -24.311 1.00 92.81 79 ALA A C 1
ATOM 575 O O . ALA A 1 79 ? 21.780 -3.479 -24.213 1.00 92.81 79 ALA A O 1
ATOM 576 N N . GLU A 1 80 ? 19.619 -3.241 -23.624 1.00 91.75 80 GLU A N 1
ATOM 577 C CA . GLU A 1 80 ? 19.804 -2.151 -22.661 1.00 91.75 80 GLU A CA 1
ATOM 578 C C . GLU A 1 80 ? 20.730 -2.564 -21.513 1.00 91.75 80 GLU A C 1
ATOM 580 O O . GLU A 1 80 ? 21.704 -1.875 -21.206 1.00 91.75 80 GLU A O 1
ATOM 585 N N . LEU A 1 81 ? 20.457 -3.730 -20.917 1.00 92.12 81 LEU A N 1
ATOM 586 C CA . LEU A 1 81 ? 21.240 -4.286 -19.820 1.00 92.12 81 LEU A CA 1
ATOM 587 C C . LEU A 1 81 ? 22.695 -4.528 -20.237 1.00 92.12 81 LEU A C 1
ATOM 589 O O . LEU A 1 81 ? 23.608 -4.133 -19.516 1.00 92.12 81 LEU A O 1
ATOM 593 N N . ALA A 1 82 ? 22.922 -5.134 -21.404 1.00 93.00 82 ALA A N 1
ATOM 594 C CA . ALA A 1 82 ? 24.268 -5.385 -21.916 1.00 93.00 82 ALA A CA 1
ATOM 595 C C . ALA A 1 82 ? 25.046 -4.078 -22.148 1.00 93.00 82 ALA A C 1
ATOM 597 O O . ALA A 1 82 ? 26.237 -4.000 -21.840 1.00 93.00 82 ALA A O 1
ATOM 598 N N . ARG A 1 83 ? 24.376 -3.028 -22.640 1.00 94.94 83 ARG A N 1
ATOM 599 C CA . ARG A 1 83 ? 24.997 -1.711 -22.820 1.00 94.94 83 ARG A CA 1
ATOM 600 C C . ARG A 1 83 ? 25.331 -1.051 -21.484 1.00 94.94 83 ARG A C 1
ATOM 602 O O . ARG A 1 83 ? 26.447 -0.569 -21.331 1.00 94.94 83 ARG A O 1
ATOM 609 N N . ALA A 1 84 ? 24.416 -1.074 -20.517 1.00 90.19 84 ALA A N 1
ATOM 610 C CA . ALA A 1 84 ? 24.656 -0.531 -19.178 1.00 90.19 84 ALA A CA 1
ATOM 611 C C . ALA A 1 84 ? 25.793 -1.272 -18.446 1.00 90.19 84 ALA A C 1
ATOM 613 O O . ALA A 1 84 ? 26.600 -0.653 -17.753 1.00 90.19 84 ALA A O 1
ATOM 614 N N . GLN A 1 85 ? 25.905 -2.592 -18.644 1.00 87.50 85 GLN A N 1
ATOM 615 C CA . GLN A 1 85 ? 27.033 -3.394 -18.158 1.00 87.50 85 GLN A CA 1
ATOM 616 C C . GLN A 1 85 ? 28.355 -2.959 -18.792 1.00 87.50 85 GLN A C 1
ATOM 618 O O . GLN A 1 85 ? 29.326 -2.725 -18.076 1.00 87.50 85 GLN A O 1
ATOM 623 N N . ALA A 1 86 ? 28.391 -2.821 -20.119 1.00 90.75 86 ALA A N 1
ATOM 624 C CA . ALA A 1 86 ? 29.588 -2.399 -20.843 1.00 90.75 86 ALA A CA 1
ATOM 625 C C . ALA A 1 86 ? 30.013 -0.961 -20.499 1.00 90.75 86 ALA A C 1
ATOM 627 O O . ALA A 1 86 ? 31.205 -0.664 -20.458 1.00 90.75 86 ALA A O 1
ATOM 628 N N . ALA A 1 87 ? 29.047 -0.083 -20.225 1.00 90.44 87 ALA A N 1
ATOM 629 C CA . ALA A 1 87 ? 29.274 1.299 -19.814 1.00 90.44 87 ALA A CA 1
ATOM 630 C C . ALA A 1 87 ? 29.653 1.444 -18.326 1.00 90.44 87 ALA A C 1
ATOM 632 O O . ALA A 1 87 ? 30.018 2.534 -17.895 1.00 90.44 87 ALA A O 1
ATOM 633 N N . GLY A 1 88 ? 29.582 0.365 -17.535 1.00 87.00 88 GLY A N 1
ATOM 634 C CA . GLY A 1 88 ? 29.853 0.410 -16.095 1.00 87.00 88 GLY A CA 1
ATOM 635 C C . GLY A 1 88 ? 28.806 1.191 -15.293 1.00 87.00 88 GLY A C 1
ATOM 636 O O . GLY A 1 88 ? 29.086 1.629 -14.182 1.00 87.00 88 GLY A O 1
ATOM 637 N N . GLU A 1 89 ? 27.605 1.373 -15.843 1.00 86.50 89 GLU A N 1
ATOM 638 C CA . GLU A 1 89 ? 26.517 2.163 -15.245 1.00 86.50 89 GLU A CA 1
ATOM 639 C C . GLU A 1 89 ? 25.722 1.374 -14.192 1.00 86.50 89 GLU A C 1
ATOM 641 O O . GLU A 1 89 ? 24.926 1.944 -13.443 1.00 86.50 89 GLU A O 1
ATOM 646 N N . LEU A 1 90 ? 25.923 0.054 -14.110 1.00 80.12 90 LEU A N 1
ATOM 647 C CA . LEU A 1 90 ? 25.254 -0.776 -13.115 1.00 80.12 90 LEU A CA 1
ATOM 648 C C . LEU A 1 90 ? 25.865 -0.569 -11.726 1.00 80.12 90 LEU A C 1
ATOM 650 O O . LEU A 1 90 ? 26.933 -1.090 -11.407 1.00 80.12 90 LEU A O 1
ATOM 654 N N . SER A 1 91 ? 25.140 0.145 -10.868 1.00 68.25 91 SER A N 1
ATOM 655 C CA . SER A 1 91 ? 25.460 0.224 -9.446 1.00 68.25 91 SER A CA 1
ATOM 656 C C . SER A 1 91 ? 25.116 -1.093 -8.743 1.00 68.25 91 SER A C 1
ATOM 658 O O . SER A 1 91 ? 23.959 -1.507 -8.710 1.00 68.25 91 SER A O 1
ATOM 660 N N . THR A 1 92 ? 26.105 -1.743 -8.128 1.00 61.12 92 THR A N 1
ATOM 661 C CA . THR A 1 92 ? 25.900 -2.915 -7.256 1.00 61.12 92 THR A CA 1
ATOM 662 C C . THR A 1 92 ? 25.488 -2.531 -5.829 1.00 61.12 92 THR A C 1
ATOM 664 O O . THR A 1 92 ? 25.366 -3.402 -4.974 1.00 61.12 92 THR A O 1
ATOM 667 N N . GLN A 1 93 ? 25.260 -1.241 -5.540 1.00 52.91 93 GLN A N 1
ATOM 668 C CA . GLN A 1 93 ? 25.010 -0.737 -4.178 1.00 52.91 93 GLN A CA 1
ATOM 669 C C . GLN A 1 93 ? 23.638 -1.092 -3.590 1.00 52.91 93 GLN A C 1
ATOM 671 O O . GLN A 1 93 ? 23.353 -0.697 -2.465 1.00 52.91 93 GLN A O 1
ATOM 676 N N . ASN A 1 94 ? 22.802 -1.868 -4.285 1.00 53.81 94 ASN A N 1
ATOM 677 C CA . ASN A 1 94 ? 21.578 -2.415 -3.697 1.00 53.81 94 ASN A CA 1
ATOM 678 C C . ASN A 1 94 ? 21.800 -3.787 -3.033 1.00 53.81 94 ASN A C 1
ATOM 680 O O . ASN A 1 94 ? 20.901 -4.628 -3.023 1.00 53.81 94 ASN A O 1
ATOM 684 N N . GLU A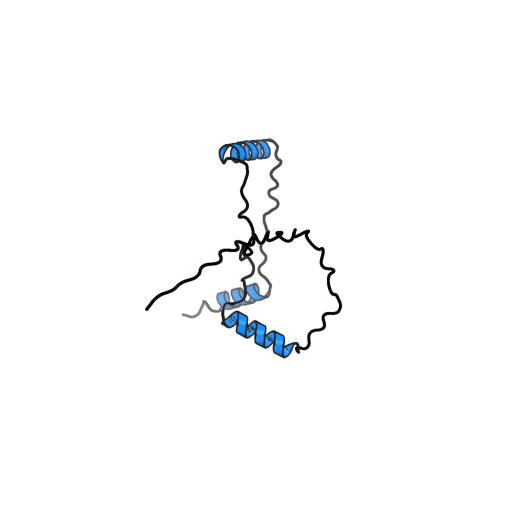 1 95 ? 22.980 -4.029 -2.456 1.00 57.25 95 GLU A N 1
ATOM 685 C CA . GLU A 1 95 ? 23.075 -4.981 -1.352 1.00 57.25 95 GLU A CA 1
ATOM 686 C C . GLU A 1 95 ? 22.388 -4.326 -0.150 1.00 57.25 95 GLU A C 1
ATOM 688 O O . GLU A 1 95 ? 22.997 -3.638 0.669 1.00 57.25 95 GLU A O 1
ATOM 693 N N . ILE A 1 96 ? 21.066 -4.484 -0.074 1.00 57.44 96 ILE A N 1
ATOM 694 C CA . ILE A 1 96 ? 20.337 -4.233 1.163 1.00 57.44 96 ILE A CA 1
ATOM 695 C C . ILE A 1 96 ? 20.889 -5.257 2.155 1.00 57.44 96 ILE A C 1
ATOM 697 O O . ILE A 1 96 ? 20.457 -6.409 2.178 1.00 57.44 96 ILE A O 1
ATOM 701 N N . SER A 1 97 ? 21.881 -4.852 2.951 1.00 51.06 97 SER A N 1
ATOM 702 C CA . SER A 1 97 ? 22.272 -5.591 4.144 1.00 51.06 97 SER A CA 1
ATOM 703 C C . SER A 1 97 ? 21.074 -5.552 5.082 1.00 51.06 97 SER A C 1
ATOM 705 O O . SER A 1 97 ? 20.848 -4.585 5.812 1.00 51.06 97 SER A O 1
ATOM 707 N N . TRP A 1 98 ? 20.226 -6.571 4.975 1.00 51.38 98 TRP A N 1
ATOM 708 C CA . TRP A 1 98 ? 19.091 -6.738 5.859 1.00 51.38 98 TRP A CA 1
ATOM 709 C C . TRP A 1 98 ? 19.621 -7.089 7.244 1.00 51.38 98 TRP A C 1
ATOM 711 O O . TRP A 1 98 ? 19.907 -8.245 7.560 1.00 51.38 98 TRP A O 1
ATOM 721 N N . GLU A 1 99 ? 19.756 -6.076 8.090 1.00 55.03 99 GLU A N 1
ATOM 722 C CA . GLU A 1 99 ? 19.908 -6.286 9.515 1.00 55.03 99 GLU A CA 1
ATOM 723 C C . GLU A 1 99 ? 18.526 -6.596 10.105 1.00 55.03 99 GLU A C 1
ATOM 725 O O . GLU A 1 99 ? 17.669 -5.711 10.158 1.00 55.03 99 GLU A O 1
ATOM 730 N N . PRO A 1 100 ? 18.268 -7.828 10.585 1.00 57.19 100 PRO A N 1
ATOM 731 C CA . PRO A 1 100 ? 16.987 -8.127 11.198 1.00 57.19 100 PRO A CA 1
ATOM 732 C C . PRO A 1 100 ? 16.811 -7.253 12.452 1.00 57.19 100 PRO A C 1
ATOM 734 O O . PRO A 1 100 ? 17.792 -7.036 13.187 1.00 57.19 100 PRO A O 1
ATOM 737 N N . PRO A 1 101 ? 15.580 -6.779 12.733 1.00 61.22 101 PRO A N 1
ATOM 738 C CA . PRO A 1 101 ? 15.302 -5.937 13.890 1.00 61.22 101 PRO A CA 1
ATOM 739 C C . PRO A 1 101 ? 15.813 -6.614 15.165 1.00 61.22 101 PRO A C 1
ATOM 741 O O . PRO A 1 101 ? 15.761 -7.837 15.296 1.00 61.22 101 PRO A O 1
ATOM 744 N N . ILE A 1 102 ? 16.300 -5.831 16.133 1.00 58.59 102 ILE A N 1
ATOM 745 C CA . ILE A 1 102 ? 16.941 -6.337 17.366 1.00 58.59 102 ILE A CA 1
ATOM 746 C C . ILE A 1 102 ? 16.076 -7.403 18.079 1.00 58.59 102 ILE A C 1
ATOM 748 O O . ILE A 1 102 ? 16.609 -8.342 18.673 1.00 58.59 102 ILE A O 1
ATOM 752 N N . ALA A 1 103 ? 14.746 -7.319 17.962 1.00 56.91 103 ALA A N 1
ATOM 753 C CA . ALA A 1 103 ? 13.805 -8.326 18.458 1.00 56.91 103 ALA A CA 1
ATOM 754 C C . ALA A 1 103 ? 13.994 -9.720 17.817 1.00 56.91 103 ALA A C 1
ATOM 756 O O . ALA A 1 103 ? 14.035 -10.724 18.529 1.00 56.91 103 ALA A O 1
ATOM 757 N N . ALA A 1 104 ? 14.198 -9.788 16.498 1.00 58.62 104 ALA A N 1
ATOM 758 C CA . ALA A 1 104 ? 14.480 -11.030 15.779 1.00 58.62 104 ALA A CA 1
ATOM 759 C C . ALA A 1 104 ? 15.864 -11.606 16.139 1.00 58.62 104 ALA A C 1
ATOM 761 O O . ALA A 1 104 ? 16.026 -12.824 16.219 1.00 58.62 104 ALA A O 1
ATOM 762 N N . ARG A 1 105 ? 16.851 -10.754 16.467 1.00 59.62 105 ARG A N 1
ATOM 763 C CA . ARG A 1 105 ? 18.168 -11.213 16.961 1.00 59.62 105 ARG A CA 1
ATOM 764 C C . ARG A 1 105 ? 18.061 -11.933 18.308 1.00 59.62 105 ARG A C 1
ATOM 766 O O . ARG A 1 105 ? 18.703 -12.965 18.496 1.00 59.62 105 ARG A O 1
ATOM 773 N N . LYS A 1 106 ? 17.241 -11.416 19.234 1.00 57.88 106 LYS A N 1
ATOM 774 C CA . LYS A 1 106 ? 17.014 -12.054 20.545 1.00 57.88 106 LYS A CA 1
ATOM 775 C C . LYS A 1 106 ? 16.319 -13.409 20.400 1.00 57.88 106 LYS A C 1
ATOM 777 O O . LYS A 1 106 ? 16.768 -14.376 21.004 1.00 57.88 106 LYS A O 1
ATOM 782 N N . SER A 1 107 ? 15.297 -13.482 19.545 1.00 56.91 107 SER A N 1
ATOM 783 C CA . SER A 1 107 ? 14.618 -14.732 19.168 1.00 56.91 107 SER A CA 1
ATOM 784 C C . SER A 1 107 ? 15.608 -15.785 18.655 1.00 56.91 107 SER A C 1
ATOM 786 O O . SER A 1 107 ? 15.680 -16.890 19.188 1.00 56.91 107 SER A O 1
ATOM 788 N N . ASN A 1 108 ? 16.453 -15.428 17.685 1.00 59.84 108 ASN A N 1
ATOM 789 C CA . ASN A 1 108 ? 17.376 -16.386 17.073 1.00 59.84 108 ASN A CA 1
ATOM 790 C C . ASN A 1 108 ? 18.499 -16.826 18.031 1.00 59.84 108 ASN A C 1
ATOM 792 O O . ASN A 1 108 ? 18.901 -17.988 18.002 1.00 59.84 108 ASN A O 1
ATOM 796 N N . GLN A 1 109 ? 18.966 -15.952 18.934 1.00 56.84 109 GLN A N 1
ATOM 797 C CA . GLN A 1 109 ? 19.890 -16.346 20.010 1.00 56.84 109 GLN A CA 1
ATOM 798 C C . GLN A 1 109 ? 19.250 -17.295 21.030 1.00 56.84 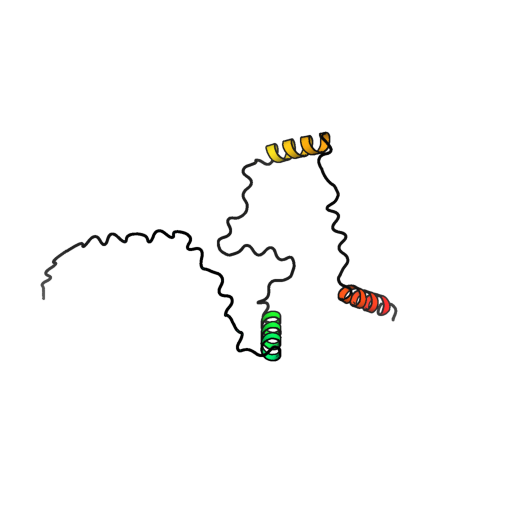109 GLN A C 1
ATOM 800 O O . GLN A 1 109 ? 19.926 -18.193 21.532 1.00 56.84 109 GLN A O 1
ATOM 805 N N . GLN A 1 110 ? 17.970 -17.095 21.349 1.00 51.84 110 GLN A N 1
ATOM 806 C CA . GLN A 1 110 ? 17.232 -17.954 22.274 1.00 51.84 110 GLN A CA 1
ATOM 807 C C . GLN A 1 110 ? 17.076 -19.367 21.694 1.00 51.84 110 GLN A C 1
ATOM 809 O O . GLN A 1 110 ? 17.307 -20.353 22.391 1.00 51.84 110 GLN A O 1
ATOM 814 N N . MET A 1 111 ? 16.769 -19.459 20.397 1.00 53.38 111 MET A N 1
ATOM 815 C CA . MET A 1 111 ? 16.639 -20.727 19.672 1.00 53.38 111 MET A CA 1
ATOM 816 C C . MET A 1 111 ? 17.987 -21.447 19.509 1.00 53.38 111 MET A C 1
ATOM 818 O O . MET A 1 111 ? 18.056 -22.660 19.682 1.00 53.38 111 MET A O 1
ATOM 822 N N . ALA A 1 112 ? 19.079 -20.713 19.257 1.00 55.34 112 ALA A N 1
ATOM 823 C CA . ALA A 1 112 ? 20.424 -21.288 19.158 1.00 55.34 112 ALA A CA 1
ATOM 824 C C . ALA A 1 112 ? 20.945 -21.844 20.498 1.00 55.34 112 ALA A C 1
ATOM 826 O O . ALA A 1 112 ? 21.700 -22.813 20.513 1.00 55.34 112 ALA A O 1
ATOM 827 N N . ARG A 1 113 ? 20.527 -21.269 21.634 1.00 57.19 113 ARG A N 1
ATOM 828 C CA . ARG A 1 113 ? 20.887 -21.765 22.975 1.00 57.19 113 ARG A CA 1
ATOM 829 C C . ARG A 1 113 ? 20.017 -22.927 23.466 1.00 57.19 113 ARG A C 1
ATOM 831 O O . ARG A 1 113 ? 20.456 -23.665 24.340 1.00 57.19 113 ARG A O 1
ATOM 838 N N . GLY A 1 114 ? 18.818 -23.109 22.910 1.00 53.22 114 GLY A N 1
ATOM 839 C CA . GLY A 1 114 ? 17.891 -24.186 23.288 1.00 53.22 114 GLY A CA 1
ATOM 840 C C . GLY A 1 114 ? 18.123 -25.531 22.585 1.00 53.22 114 GLY A C 1
ATOM 841 O O . GLY A 1 114 ? 17.480 -26.512 22.939 1.00 53.22 114 GLY A O 1
ATOM 842 N N . GLY A 1 115 ? 19.020 -25.594 21.593 1.00 51.09 115 GLY A N 1
ATOM 843 C CA . GLY A 1 115 ? 19.230 -26.770 20.734 1.00 51.09 115 GLY A CA 1
ATOM 844 C C . GLY A 1 115 ? 20.258 -27.803 21.218 1.00 51.09 115 GLY A C 1
ATOM 845 O O . GLY A 1 115 ? 20.517 -28.775 20.510 1.00 51.09 115 GLY A O 1
ATOM 846 N N . HIS A 1 116 ? 20.860 -27.629 22.396 1.00 48.38 116 HIS A N 1
ATOM 847 C CA . HIS A 1 116 ? 21.824 -28.583 22.963 1.00 48.38 116 HIS A CA 1
ATOM 848 C C . HIS A 1 116 ? 21.279 -29.174 24.262 1.00 48.38 116 HIS A C 1
ATOM 850 O O . HIS A 1 116 ? 21.690 -28.817 25.361 1.00 48.38 116 HIS A O 1
ATOM 856 N N . GLY A 1 117 ? 20.300 -30.061 24.110 1.00 49.69 117 GLY A N 1
ATOM 857 C CA . GLY A 1 117 ? 19.687 -30.805 25.201 1.00 49.69 117 GLY A CA 1
ATOM 858 C C . GLY A 1 117 ? 19.056 -32.088 24.677 1.00 49.69 117 GLY A C 1
ATOM 859 O O . GLY A 1 117 ? 17.836 -32.184 24.572 1.00 49.69 117 GLY A O 1
ATOM 860 N N . ARG A 1 118 ? 19.900 -33.048 24.300 1.00 47.03 118 ARG A N 1
ATOM 861 C CA . ARG A 1 118 ? 19.573 -34.476 2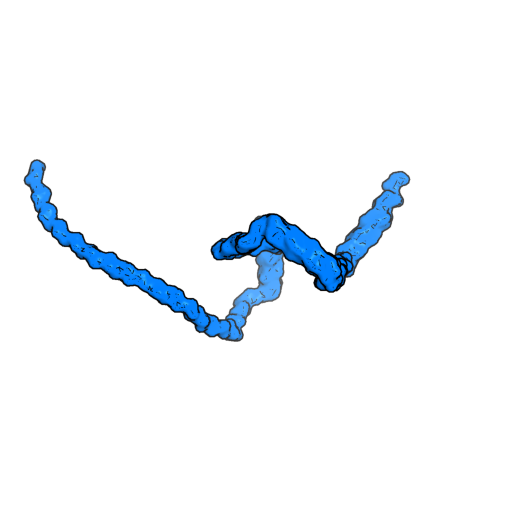4.309 1.00 47.03 118 ARG A CA 1
ATOM 862 C C . ARG A 1 118 ? 20.668 -35.195 25.069 1.00 47.03 118 ARG A C 1
ATOM 864 O O . ARG A 1 118 ? 21.839 -34.813 24.857 1.00 47.03 118 ARG A O 1
#

Sequence (118 aa):
MKSIALSLSALLMTTALPSVAGEIVPFDDHFVSTRTRAEVMAEVAAAAAAGQLYTQGEIVSYPGDPAPRSMLTRAEVMAELARAQAAGELSTQNEISWEPPIAARKSNQQMARGGHGR